Protein AF-U2CA97-F1 (afdb_monomer)

Sequence (129 aa):
MNMSPRVLTKRQKQFVECIAWGASYKEVADYFHVSWSTVDNTLRNAKSRLGLSKVTELGAWWFCANFGISFDLSPLARRHITSLLLCLFLSGEAAFSSDKVYAVRRVRRARTEYRTRRQETSTNKPYIF

Mean predicted aligned error: 16.04 Å

Nearest PDB structures (foldseek):
  4wsz-assembly1_B  TM=9.518E-01  e=1.001E-03  unclassified
  7ve5-assembly1_B  TM=9.436E-01  e=1.285E-03  Staphylococcus aureus
  7r3g-assembly1_B  TM=8.850E-01  e=1.207E-03  Pseudomonas aeruginosa PAO1
  7r3i-assembly1_A  TM=9.261E-01  e=5.406E-03  Pseudomonas aeruginosa PAO1
  1zlj-assembly2_C  TM=8.320E-01  e=2.118E-03  Mycobacterium tuberculosis

Solvent-accessible surface area (backbone atoms only — not comparable to full-atom values): 7558 Å² total; per-residue (Å²): 134,88,82,66,85,78,75,69,52,72,68,46,49,55,55,45,48,44,44,50,77,65,49,48,66,61,57,51,12,62,73,68,75,45,55,53,67,56,48,51,54,45,50,51,54,47,27,63,67,72,72,48,90,51,70,68,56,48,24,51,48,48,51,38,67,72,65,74,46,62,88,84,73,46,77,59,58,57,48,50,54,53,49,50,53,50,50,53,51,52,52,52,51,52,57,56,49,46,54,54,53,54,51,53,53,50,55,51,50,56,54,50,54,52,51,54,55,53,50,56,58,65,75,64,64,80,87,80,128

Foldseek 3Di:
DDPDPLDQDPVLLVLLVCVLVPDDLVNSCVVVVHDSVVSVVSPVVVCVSVVHDDSVVSSVVSCCVVVVDPPPDDPVVVVVVVVVVVVVVVVVVVVVVVVVVVVVVVVVVVVVVVVVVVVVVVVPDDPDD

Structure (mmCIF, N/CA/C/O backbone):
data_AF-U2CA97-F1
#
_entry.id   AF-U2CA97-F1
#
loop_
_atom_site.group_PDB
_atom_site.id
_atom_site.type_symbol
_atom_site.label_atom_id
_atom_site.label_alt_id
_atom_site.label_comp_id
_atom_site.label_asym_id
_atom_site.label_entity_id
_atom_site.label_seq_id
_atom_site.pdbx_PDB_ins_code
_atom_site.Cartn_x
_atom_site.Cartn_y
_atom_site.Cartn_z
_atom_site.occupancy
_atom_site.B_iso_or_equiv
_atom_site.auth_seq_id
_atom_site.auth_comp_id
_atom_site.auth_asym_id
_atom_site.auth_atom_id
_atom_site.pdbx_PDB_model_num
ATOM 1 N N . MET A 1 1 ? -12.539 -24.553 19.685 1.00 34.75 1 MET A N 1
ATOM 2 C CA . MET A 1 1 ? -12.238 -23.116 19.488 1.00 34.75 1 MET A CA 1
ATOM 3 C C . MET A 1 1 ? -12.875 -22.684 18.175 1.00 34.75 1 MET A C 1
ATOM 5 O O . MET A 1 1 ? -12.403 -23.087 17.122 1.00 34.75 1 MET A O 1
ATOM 9 N N . ASN A 1 2 ? -13.996 -21.963 18.235 1.00 32.41 2 ASN A N 1
ATOM 10 C CA . ASN A 1 2 ? -14.814 -21.646 17.061 1.00 32.41 2 ASN A CA 1
ATOM 11 C C . ASN A 1 2 ? -14.137 -20.571 16.197 1.00 32.41 2 ASN A C 1
ATOM 13 O O . ASN A 1 2 ? -14.080 -19.399 16.569 1.00 32.41 2 ASN A O 1
ATOM 17 N N . MET A 1 3 ? -13.631 -20.974 15.033 1.00 38.53 3 MET A N 1
ATOM 18 C CA . MET A 1 3 ? -13.184 -20.087 13.959 1.00 38.53 3 MET A CA 1
ATOM 19 C C . MET A 1 3 ? -14.424 -19.561 13.220 1.00 38.53 3 MET A C 1
ATOM 21 O O . MET A 1 3 ? -14.804 -20.058 12.168 1.00 38.53 3 MET A O 1
ATOM 25 N N . SER A 1 4 ? -15.099 -18.567 13.803 1.00 41.62 4 SER A N 1
ATOM 26 C CA . SER A 1 4 ? -16.032 -17.737 13.032 1.00 41.62 4 SER A CA 1
ATOM 27 C C . SER A 1 4 ? -15.227 -17.011 11.945 1.00 41.62 4 SER A C 1
ATOM 29 O O . SER A 1 4 ? -14.118 -16.556 12.253 1.00 41.62 4 SER A O 1
ATOM 31 N N . PRO A 1 5 ? -15.705 -16.902 10.692 1.00 48.19 5 PRO A N 1
ATOM 32 C CA . PRO A 1 5 ? -15.015 -16.131 9.664 1.00 48.19 5 PRO A CA 1
ATOM 33 C C . PRO A 1 5 ? -14.847 -14.702 10.185 1.00 48.19 5 PRO A C 1
ATOM 35 O O . PRO A 1 5 ? -15.821 -13.981 10.393 1.00 48.19 5 PRO A O 1
ATOM 38 N N . ARG A 1 6 ? -13.608 -14.306 10.501 1.00 61.75 6 ARG A N 1
ATOM 39 C CA . ARG A 1 6 ? -13.311 -13.028 11.162 1.00 61.75 6 ARG A CA 1
ATOM 40 C C . ARG A 1 6 ? -13.393 -11.893 10.154 1.00 61.75 6 ARG A C 1
ATOM 42 O O . ARG A 1 6 ? -12.388 -11.365 9.692 1.00 61.75 6 ARG A O 1
ATOM 49 N N . VAL A 1 7 ? -14.625 -11.544 9.806 1.00 69.50 7 VAL A N 1
ATOM 50 C CA . VAL A 1 7 ? -14.950 -10.417 8.941 1.00 69.50 7 VAL A CA 1
ATOM 51 C C . VAL A 1 7 ? -14.494 -9.136 9.643 1.00 69.50 7 VAL A C 1
ATOM 53 O O . VAL A 1 7 ? -14.980 -8.782 10.721 1.00 69.50 7 VAL A O 1
ATOM 56 N N . LEU A 1 8 ? -13.510 -8.455 9.049 1.00 79.75 8 LEU A N 1
ATOM 57 C CA . LEU A 1 8 ? -13.100 -7.116 9.474 1.00 79.75 8 LEU A CA 1
ATOM 58 C C . LEU A 1 8 ? -14.281 -6.152 9.350 1.00 79.75 8 LEU A C 1
ATOM 60 O O . LEU A 1 8 ? -15.101 -6.261 8.437 1.00 79.75 8 LEU A O 1
ATOM 64 N N . THR A 1 9 ? -14.351 -5.162 10.240 1.00 86.75 9 THR A N 1
ATOM 65 C CA . THR A 1 9 ? -15.339 -4.090 10.074 1.00 86.75 9 THR A CA 1
ATOM 66 C C . THR A 1 9 ? -15.033 -3.285 8.810 1.00 86.75 9 THR A C 1
ATOM 68 O O . THR A 1 9 ? -13.884 -3.210 8.368 1.00 86.75 9 THR A O 1
ATOM 71 N N . LYS A 1 10 ? -16.052 -2.632 8.235 1.00 87.12 10 LYS A N 1
ATOM 72 C CA . LYS A 1 10 ? -15.894 -1.812 7.017 1.00 87.12 10 LYS A CA 1
ATOM 73 C C . LYS A 1 10 ? -14.743 -0.805 7.143 1.00 87.12 10 LYS A C 1
ATOM 75 O O . LYS A 1 10 ? -13.926 -0.691 6.237 1.00 87.12 10 LYS A O 1
ATOM 80 N N . ARG A 1 11 ? -14.631 -0.151 8.305 1.00 88.25 11 ARG A N 1
ATOM 81 C CA . ARG A 1 11 ? -13.582 0.841 8.577 1.00 88.25 11 ARG A CA 1
ATOM 82 C C . ARG A 1 11 ? -12.188 0.225 8.704 1.00 88.25 11 ARG A C 1
ATOM 84 O O . ARG A 1 11 ? -11.229 0.784 8.190 1.00 88.25 11 ARG A O 1
ATOM 91 N N . GLN A 1 12 ? -12.077 -0.953 9.322 1.00 89.25 12 GLN A N 1
ATOM 92 C CA . GLN A 1 12 ? -10.817 -1.701 9.335 1.00 89.25 12 GLN A CA 1
ATOM 93 C C . GLN A 1 12 ? -10.392 -2.072 7.913 1.00 89.25 12 GLN A C 1
ATOM 95 O O . GLN A 1 12 ? -9.231 -1.891 7.567 1.00 89.25 12 GLN A O 1
ATOM 100 N N . LYS A 1 13 ? -11.327 -2.534 7.073 1.00 88.94 13 LYS A N 1
ATOM 101 C CA . LYS A 1 13 ? -11.034 -2.902 5.683 1.00 88.94 13 LYS A CA 1
ATOM 102 C C . LYS A 1 13 ? -10.502 -1.716 4.871 1.00 88.94 13 LYS A C 1
ATOM 104 O O . LYS A 1 13 ? -9.514 -1.892 4.172 1.00 88.94 13 LYS A O 1
ATOM 109 N N . GLN A 1 14 ? -11.094 -0.531 5.024 1.00 90.94 14 GLN A N 1
ATOM 110 C CA . GLN A 1 14 ? -10.632 0.702 4.370 1.00 90.94 14 GLN A CA 1
ATOM 111 C C . GLN A 1 14 ? -9.206 1.090 4.781 1.00 90.94 14 GLN A C 1
ATOM 113 O O . GLN A 1 14 ? -8.383 1.423 3.938 1.00 90.94 14 G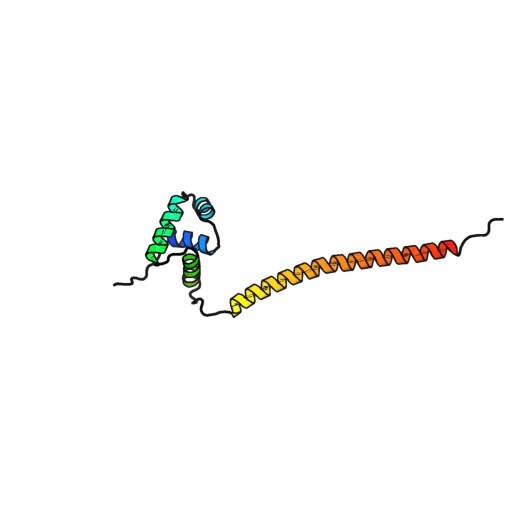LN A O 1
ATOM 118 N N . PHE A 1 15 ? -8.883 1.016 6.075 1.00 91.50 15 PHE A N 1
ATOM 119 C CA . PHE A 1 15 ? -7.529 1.343 6.534 1.00 91.50 15 PHE A CA 1
ATOM 120 C C . PHE A 1 15 ? -6.515 0.323 6.021 1.00 91.50 15 PHE A C 1
ATOM 122 O O . PHE A 1 15 ? -5.440 0.696 5.564 1.00 91.50 15 PHE A O 1
ATOM 129 N N . VAL A 1 16 ? -6.863 -0.965 6.074 1.00 90.12 16 VAL A N 1
ATOM 130 C CA . VAL A 1 16 ? -6.006 -2.034 5.557 1.00 90.12 16 VAL A CA 1
ATOM 131 C C . VAL A 1 16 ? -5.786 -1.894 4.050 1.00 90.12 16 VAL A C 1
ATOM 133 O O . VAL A 1 16 ? -4.670 -2.114 3.598 1.00 90.12 16 VAL A O 1
ATOM 136 N N . GLU A 1 17 ? -6.806 -1.500 3.290 1.00 90.31 17 GLU A N 1
ATOM 137 C CA . GLU A 1 17 ? -6.697 -1.229 1.855 1.00 90.31 17 GLU A CA 1
ATOM 138 C C . GLU A 1 17 ? -5.652 -0.152 1.560 1.00 90.31 17 GLU A C 1
ATOM 140 O O . GLU A 1 17 ? -4.725 -0.398 0.793 1.00 90.31 17 GLU A O 1
ATOM 145 N N . CYS A 1 18 ? -5.726 1.007 2.220 1.00 90.50 18 CYS A N 1
ATOM 146 C CA . CYS A 1 18 ? -4.730 2.062 2.029 1.00 90.50 18 CYS A CA 1
ATOM 147 C C . CYS A 1 18 ? -3.311 1.593 2.394 1.00 90.50 18 CYS A C 1
ATOM 149 O O . CYS A 1 18 ? -2.365 1.879 1.663 1.00 90.50 18 CYS A O 1
ATOM 151 N N . ILE A 1 19 ? -3.161 0.825 3.480 1.00 90.19 19 ILE A N 1
ATOM 152 C CA . ILE A 1 19 ? -1.869 0.232 3.863 1.00 90.19 19 ILE A CA 1
ATOM 153 C C . ILE A 1 19 ? -1.381 -0.777 2.810 1.00 90.19 19 ILE A C 1
ATOM 155 O O . ILE A 1 19 ? -0.188 -0.822 2.518 1.00 90.19 19 ILE A O 1
ATOM 159 N N . ALA A 1 20 ? -2.273 -1.578 2.221 1.00 88.75 20 ALA A N 1
ATOM 160 C CA . ALA A 1 20 ? -1.929 -2.542 1.176 1.00 88.75 20 ALA A CA 1
ATOM 161 C C . ALA A 1 20 ? -1.425 -1.845 -0.098 1.00 88.75 20 ALA A C 1
ATOM 163 O O . ALA A 1 20 ? -0.478 -2.323 -0.720 1.00 88.75 20 ALA A O 1
ATOM 164 N N . TRP A 1 21 ? -1.986 -0.679 -0.430 1.00 89.00 21 TRP A N 1
ATOM 165 C CA . TRP A 1 21 ? -1.502 0.197 -1.503 1.00 89.00 21 TRP A CA 1
ATOM 166 C C . TRP A 1 21 ? -0.204 0.949 -1.167 1.00 89.00 21 TRP A C 1
ATOM 168 O O . TRP A 1 21 ? 0.335 1.646 -2.023 1.00 89.00 21 TRP A O 1
AT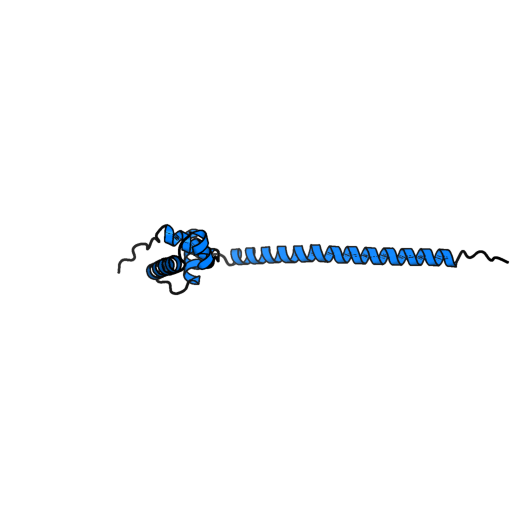OM 178 N N . GLY A 1 22 ? 0.328 0.788 0.049 1.00 89.25 22 GLY A N 1
ATOM 179 C CA . GLY A 1 22 ? 1.601 1.370 0.469 1.00 89.25 22 GLY A CA 1
ATOM 180 C C . GLY A 1 22 ? 1.494 2.733 1.150 1.00 89.25 22 GLY A C 1
ATOM 181 O O . GLY A 1 22 ? 2.527 3.354 1.388 1.00 89.25 22 GLY A O 1
ATOM 182 N N . ALA A 1 23 ? 0.289 3.194 1.499 1.00 90.88 23 ALA A N 1
ATOM 183 C CA . ALA A 1 23 ? 0.139 4.403 2.300 1.00 90.88 23 ALA A CA 1
ATOM 184 C C . ALA A 1 23 ? 0.736 4.205 3.702 1.00 90.88 23 ALA A C 1
ATOM 186 O O . ALA A 1 23 ? 0.634 3.139 4.316 1.00 90.88 23 ALA A O 1
ATOM 187 N N . SER A 1 24 ? 1.336 5.256 4.239 1.00 91.50 24 SER A N 1
ATOM 188 C CA . SER A 1 24 ? 1.803 5.313 5.617 1.00 91.50 24 SER A CA 1
ATOM 189 C C . SER A 1 24 ? 0.649 5.570 6.590 1.00 91.50 24 SER A C 1
ATOM 191 O O . SER A 1 24 ? -0.391 6.126 6.247 1.00 91.50 24 SER A O 1
ATOM 193 N N . TYR A 1 25 ? 0.852 5.242 7.866 1.00 92.19 25 TYR A N 1
ATOM 194 C CA . TYR A 1 25 ? -0.125 5.521 8.926 1.00 92.19 25 TYR A CA 1
ATOM 195 C C . TYR A 1 25 ? -0.549 6.992 9.020 1.00 92.19 25 TYR A C 1
ATOM 197 O O . TYR A 1 25 ? -1.674 7.274 9.425 1.00 92.19 25 TYR A O 1
ATOM 205 N N . LYS A 1 26 ? 0.358 7.920 8.689 1.00 92.75 26 LYS A N 1
ATOM 206 C CA . LYS A 1 26 ? 0.081 9.360 8.705 1.00 92.75 26 LYS A CA 1
ATOM 207 C C . LYS A 1 26 ? -0.786 9.758 7.517 1.00 92.75 26 LYS A C 1
ATOM 209 O O . LYS A 1 26 ? -1.809 10.385 7.723 1.00 92.75 26 LYS A O 1
ATOM 214 N N . GLU A 1 27 ? -0.463 9.276 6.320 1.00 92.94 27 GLU A N 1
ATOM 215 C CA . GLU A 1 27 ? -1.279 9.532 5.125 1.00 92.94 27 GLU A CA 1
ATOM 216 C C . GLU A 1 27 ? -2.690 8.949 5.263 1.00 92.94 27 GLU A C 1
ATOM 218 O O . GLU A 1 27 ? -3.663 9.583 4.873 1.00 92.94 27 GLU A O 1
ATOM 223 N N . VAL A 1 28 ? -2.828 7.772 5.882 1.00 93.94 28 VAL A N 1
ATOM 224 C CA . VAL A 1 28 ? -4.143 7.195 6.206 1.00 93.94 28 VAL A CA 1
ATOM 225 C C . VAL A 1 28 ? -4.892 8.071 7.216 1.00 93.94 28 VAL A C 1
ATOM 227 O O . VAL A 1 28 ? -6.093 8.293 7.072 1.00 93.94 28 VAL A O 1
ATOM 230 N N . ALA A 1 29 ? -4.203 8.581 8.238 1.00 94.31 29 ALA A N 1
ATOM 231 C CA . ALA A 1 29 ? -4.794 9.480 9.225 1.00 94.31 29 ALA A CA 1
ATOM 232 C C . ALA A 1 29 ? -5.297 10.781 8.576 1.00 94.31 29 ALA A C 1
ATOM 234 O O . AL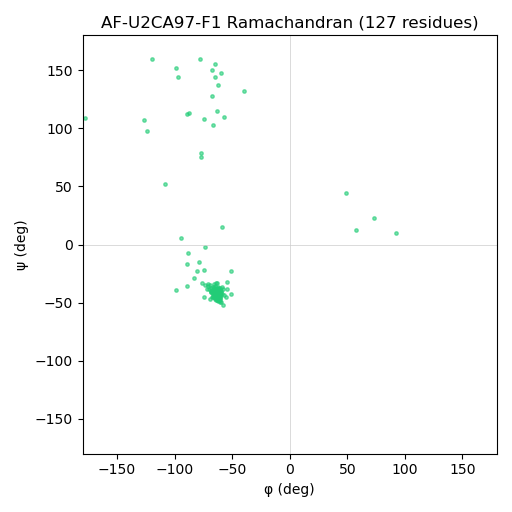A A 1 29 ? -6.442 11.175 8.809 1.00 94.31 29 ALA A O 1
ATOM 235 N N . ASP A 1 30 ? -4.483 11.370 7.700 1.00 94.62 30 ASP A N 1
ATOM 236 C CA . ASP A 1 30 ? -4.798 12.589 6.958 1.00 94.62 30 ASP A CA 1
ATOM 237 C C . ASP A 1 30 ? -5.969 12.366 5.989 1.00 94.62 30 ASP A C 1
ATOM 239 O O . ASP A 1 30 ? -6.906 13.162 5.964 1.00 94.62 30 ASP A O 1
ATOM 243 N N . TYR A 1 31 ? -5.975 11.244 5.259 1.00 93.00 31 TYR A N 1
ATOM 244 C CA . TYR A 1 31 ? -7.025 10.898 4.295 1.00 93.00 31 TYR A CA 1
ATOM 245 C C . TYR A 1 31 ? -8.394 10.677 4.950 1.00 93.00 31 TYR A C 1
ATOM 247 O O . TYR A 1 31 ? -9.420 11.094 4.421 1.00 93.00 31 TYR A O 1
ATOM 255 N N . PHE A 1 32 ? -8.428 10.020 6.113 1.00 93.06 32 PHE A N 1
ATOM 256 C CA . PHE A 1 32 ? -9.675 9.735 6.831 1.00 93.06 32 PHE A CA 1
ATOM 257 C C . PHE A 1 32 ? -10.027 10.782 7.899 1.00 93.06 32 PHE A C 1
ATOM 259 O O . PHE A 1 32 ? -10.995 10.571 8.637 1.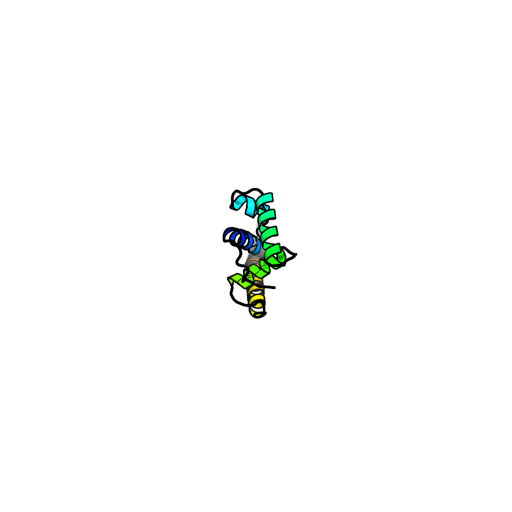00 93.06 32 PHE A O 1
ATOM 266 N N . HIS A 1 33 ? -9.260 11.875 7.998 1.00 93.19 33 HIS A N 1
ATOM 267 C CA . HIS A 1 33 ? -9.398 12.926 9.013 1.00 93.19 33 HIS A CA 1
ATOM 268 C C . HIS A 1 33 ? -9.494 12.376 10.448 1.00 93.19 33 HIS A C 1
ATOM 270 O O . HIS A 1 33 ? -10.339 12.785 11.246 1.00 93.19 33 HIS A O 1
ATOM 276 N N . VAL A 1 34 ? -8.647 11.402 10.779 1.00 93.12 34 VAL A N 1
ATOM 277 C CA . VAL A 1 34 ? -8.568 10.793 12.115 1.00 93.12 34 VAL A CA 1
ATOM 278 C C . VAL A 1 34 ? -7.186 10.990 12.712 1.00 93.12 34 VAL A C 1
ATOM 280 O O . VAL A 1 34 ? -6.210 11.192 12.002 1.00 93.12 34 VAL A O 1
ATOM 283 N N . SER A 1 35 ? -7.071 10.884 14.034 1.00 93.75 35 SER A N 1
ATOM 284 C CA . SER A 1 35 ? -5.759 10.905 14.674 1.00 93.75 35 SER A CA 1
ATOM 285 C C . SER A 1 35 ? -4.937 9.664 14.314 1.00 93.75 35 SER A C 1
ATOM 287 O O . SER A 1 35 ? -5.466 8.557 14.162 1.00 93.75 35 SER A O 1
ATOM 289 N N . TRP A 1 36 ? -3.614 9.823 14.292 1.00 92.75 36 TRP A N 1
ATOM 290 C CA . TRP A 1 36 ? -2.673 8.716 14.098 1.00 92.75 36 TRP A CA 1
ATOM 291 C C . TRP A 1 36 ? -2.887 7.570 15.103 1.00 92.75 36 TRP A C 1
ATOM 293 O O . TRP A 1 36 ? -2.845 6.395 14.738 1.00 92.75 36 TRP A O 1
ATOM 303 N N . SER A 1 37 ? -3.211 7.902 16.358 1.00 92.69 37 SER A N 1
ATOM 304 C CA . SER A 1 37 ? -3.508 6.920 17.408 1.00 92.69 37 SER A CA 1
ATOM 305 C C . SER A 1 37 ? -4.757 6.089 17.109 1.00 92.69 37 SER A C 1
ATOM 307 O O . SER A 1 37 ? -4.805 4.901 17.428 1.00 92.69 37 SER A O 1
ATOM 309 N N . THR A 1 38 ? -5.756 6.675 16.447 1.00 94.12 38 THR A N 1
ATOM 310 C CA . THR A 1 38 ? -6.961 5.952 16.023 1.00 94.12 38 THR A CA 1
ATOM 311 C C . THR A 1 38 ? -6.631 4.942 14.928 1.00 94.12 38 THR A C 1
ATOM 313 O O . THR A 1 38 ? -7.128 3.813 14.963 1.00 94.12 38 THR A O 1
ATOM 316 N N . VAL A 1 39 ? -5.770 5.314 13.978 1.00 93.25 39 VAL A N 1
ATOM 317 C CA . VAL A 1 39 ? -5.308 4.417 12.909 1.00 93.25 39 VAL A CA 1
ATOM 318 C C . VAL A 1 39 ? -4.502 3.254 13.491 1.00 93.25 39 VAL A C 1
ATOM 320 O O . VAL A 1 39 ? -4.812 2.100 13.184 1.00 93.25 39 VAL A O 1
ATOM 323 N N . ASP A 1 40 ? -3.547 3.523 14.389 1.00 92.81 40 ASP A N 1
ATOM 324 C CA . ASP A 1 40 ? -2.753 2.479 15.057 1.00 92.81 40 ASP A CA 1
ATOM 325 C C . ASP A 1 40 ? -3.645 1.520 15.860 1.00 92.81 40 ASP A C 1
ATOM 327 O O . ASP A 1 40 ? -3.601 0.308 15.652 1.00 92.81 40 ASP A O 1
ATOM 331 N N . ASN A 1 41 ? -4.552 2.040 16.692 1.00 93.00 41 ASN A N 1
ATOM 332 C CA . ASN A 1 41 ? -5.482 1.214 17.469 1.00 93.00 41 ASN A CA 1
ATOM 333 C C . ASN A 1 41 ? -6.398 0.360 16.579 1.00 93.00 41 ASN A C 1
ATOM 335 O O . ASN A 1 41 ? -6.630 -0.820 16.855 1.00 93.00 41 ASN A O 1
ATOM 339 N N . THR A 1 42 ? -6.903 0.929 15.483 1.00 92.12 42 THR A N 1
ATOM 340 C CA . THR A 1 42 ? -7.773 0.213 14.540 1.00 92.12 42 THR A CA 1
ATOM 341 C C . THR A 1 42 ? -7.021 -0.919 13.843 1.00 92.12 42 THR A C 1
ATOM 343 O O . THR A 1 42 ? -7.552 -2.028 13.730 1.00 92.12 42 THR A O 1
ATOM 346 N N . LEU A 1 43 ? -5.776 -0.672 13.424 1.00 90.81 43 LEU A N 1
ATOM 347 C CA . LEU A 1 43 ? -4.931 -1.666 12.764 1.00 90.81 43 LEU A CA 1
ATOM 348 C C . LEU A 1 43 ? -4.412 -2.727 13.742 1.00 90.81 43 LEU A C 1
ATOM 350 O O . LEU A 1 43 ? -4.360 -3.898 13.375 1.00 90.81 43 LEU A O 1
ATOM 354 N N . ARG A 1 44 ? -4.118 -2.381 15.000 1.00 90.69 44 ARG A N 1
ATOM 355 C CA . ARG A 1 44 ? -3.825 -3.359 16.066 1.00 90.69 44 ARG A CA 1
ATOM 356 C C . ARG A 1 44 ? -5.003 -4.295 16.312 1.00 90.69 44 ARG A C 1
ATOM 358 O O . ARG A 1 44 ? -4.812 -5.506 16.365 1.00 90.69 44 ARG A O 1
ATOM 365 N N . ASN A 1 45 ? -6.218 -3.754 16.379 1.00 90.12 45 ASN A N 1
ATOM 366 C CA . ASN A 1 45 ? -7.436 -4.554 16.509 1.00 90.12 45 ASN A CA 1
ATOM 367 C C . ASN A 1 45 ? -7.706 -5.428 15.275 1.00 90.12 45 ASN A C 1
ATOM 369 O O . ASN A 1 45 ? -8.232 -6.531 15.401 1.00 90.12 45 ASN A O 1
ATOM 373 N N . ALA A 1 46 ? -7.358 -4.960 14.074 1.00 88.94 46 ALA A N 1
ATOM 374 C CA . ALA A 1 46 ? -7.444 -5.773 12.862 1.00 88.94 46 ALA A CA 1
ATOM 375 C C . ALA A 1 46 ? -6.431 -6.932 12.890 1.00 88.94 46 ALA A C 1
ATOM 377 O O . ALA A 1 46 ? -6.797 -8.078 12.637 1.00 88.94 46 ALA A O 1
ATOM 378 N N . LYS A 1 47 ? -5.180 -6.656 13.276 1.00 88.19 47 LYS A N 1
ATOM 379 C CA . LYS A 1 47 ? -4.117 -7.660 13.427 1.00 88.19 47 LYS A CA 1
ATOM 380 C C . LYS A 1 47 ? -4.458 -8.730 14.459 1.00 88.19 47 LYS A C 1
ATOM 382 O O . LYS A 1 47 ? -4.343 -9.911 14.151 1.00 88.19 47 LYS A O 1
ATOM 387 N N . SER A 1 48 ? -4.924 -8.335 15.647 1.00 88.56 48 SER A N 1
ATOM 388 C CA . SER A 1 48 ? -5.287 -9.279 16.713 1.00 88.56 48 SER A CA 1
ATOM 389 C C . SER A 1 48 ? -6.438 -10.195 16.300 1.00 88.56 48 SER A C 1
ATOM 391 O O . SER A 1 48 ? -6.414 -11.389 16.590 1.00 88.56 48 SER A O 1
ATOM 393 N N . ARG A 1 49 ? -7.410 -9.671 15.544 1.00 86.06 49 ARG A N 1
ATOM 394 C CA . ARG A 1 49 ? -8.477 -10.477 14.940 1.00 86.06 49 ARG A CA 1
ATOM 395 C C . ARG A 1 49 ? -7.933 -11.452 13.900 1.00 86.06 49 ARG A C 1
ATOM 397 O O . ARG A 1 49 ? -8.360 -12.597 13.869 1.00 86.06 49 ARG A O 1
ATOM 404 N N . LEU A 1 50 ? -6.998 -11.038 13.057 1.00 83.88 50 LEU A N 1
ATOM 405 C CA . LEU A 1 50 ? -6.442 -11.915 12.024 1.00 83.88 50 LEU A CA 1
ATOM 406 C C . LEU A 1 50 ? -5.385 -12.894 12.561 1.00 83.88 50 LEU A C 1
ATOM 408 O O . LEU A 1 50 ? -5.081 -13.872 11.887 1.00 83.88 50 LEU A O 1
ATOM 412 N N . GLY A 1 51 ? -4.866 -12.674 13.772 1.00 83.06 51 GLY A N 1
ATOM 413 C CA . GLY A 1 51 ? -3.744 -13.438 14.325 1.00 83.06 51 GLY A CA 1
ATOM 414 C C . GLY A 1 51 ? -2.403 -13.082 13.677 1.00 83.06 51 GLY A C 1
ATOM 415 O O . GLY A 1 51 ? -1.486 -13.896 13.688 1.00 83.06 51 GLY A O 1
ATOM 416 N N . LEU A 1 52 ? -2.295 -11.886 13.090 1.00 83.38 52 LEU A N 1
ATOM 417 C CA . LEU A 1 52 ? -1.104 -11.419 12.379 1.00 83.38 52 LEU A CA 1
ATOM 418 C C . LEU A 1 52 ? -0.238 -10.557 13.293 1.00 83.38 52 LEU A C 1
ATOM 420 O O . LEU A 1 52 ? -0.750 -9.763 14.085 1.00 83.38 52 LEU A O 1
ATOM 424 N N . SER A 1 53 ? 1.079 -10.666 13.145 1.00 82.94 53 SER A N 1
ATOM 425 C CA . SER A 1 53 ? 2.030 -9.883 13.943 1.00 82.94 53 SER A CA 1
ATOM 426 C C . SER A 1 53 ? 2.527 -8.659 13.171 1.00 82.94 53 SER A C 1
ATOM 428 O O . SER A 1 53 ? 2.624 -7.546 13.708 1.00 82.94 53 SER A O 1
ATOM 430 N N . LYS A 1 54 ? 2.772 -8.828 11.867 1.00 84.50 54 LYS A N 1
ATOM 431 C CA . LYS A 1 54 ? 3.396 -7.809 11.021 1.00 84.50 54 LYS A CA 1
ATOM 432 C C . LYS A 1 54 ? 2.367 -7.028 10.215 1.00 84.50 54 LYS A C 1
ATOM 434 O O . LYS A 1 54 ? 1.287 -7.497 9.879 1.00 84.50 54 LYS A O 1
ATOM 439 N N . VAL A 1 55 ? 2.724 -5.787 9.896 1.00 80.69 55 VAL A N 1
ATOM 440 C CA . VAL A 1 55 ? 1.927 -4.922 9.005 1.00 80.69 55 VAL A CA 1
ATOM 441 C C . VAL A 1 55 ? 1.980 -5.437 7.567 1.00 80.69 55 VAL A C 1
ATOM 443 O O . VAL A 1 55 ? 0.989 -5.385 6.853 1.00 80.69 55 VAL A O 1
ATOM 446 N N . THR A 1 56 ? 3.117 -5.997 7.158 1.00 81.81 56 THR A N 1
ATOM 447 C CA . THR A 1 56 ? 3.306 -6.581 5.824 1.00 81.81 56 THR A CA 1
ATOM 448 C C . THR A 1 56 ? 2.390 -7.780 5.583 1.00 81.81 56 THR A C 1
ATOM 450 O O . THR A 1 56 ? 1.819 -7.914 4.504 1.00 81.81 56 THR A O 1
ATOM 453 N N . GLU A 1 57 ? 2.183 -8.610 6.609 1.00 83.50 57 GLU A N 1
ATOM 454 C CA . GLU A 1 57 ? 1.231 -9.727 6.583 1.00 83.50 57 GLU A CA 1
ATOM 455 C C . GLU A 1 57 ? -0.213 -9.236 6.408 1.00 83.50 57 GLU A C 1
ATOM 457 O O . GLU A 1 57 ? -1.013 -9.892 5.748 1.00 83.50 57 GLU A O 1
ATOM 462 N N . LEU A 1 58 ? -0.542 -8.062 6.957 1.00 85.00 58 LEU A N 1
ATOM 463 C CA . LEU A 1 58 ? -1.865 -7.450 6.835 1.00 85.00 58 LEU A CA 1
ATOM 464 C C . LEU A 1 58 ? -2.158 -7.005 5.395 1.00 85.00 58 LEU A C 1
ATOM 466 O O . LEU A 1 58 ? -3.262 -7.225 4.899 1.00 85.00 58 LEU A O 1
ATOM 470 N N . GLY A 1 59 ? -1.161 -6.426 4.717 1.00 84.25 59 GLY A N 1
ATOM 471 C CA . GLY A 1 59 ? -1.248 -6.093 3.295 1.00 84.25 59 GLY A CA 1
ATOM 472 C C . GLY A 1 59 ? -1.406 -7.346 2.435 1.00 84.25 59 GLY A C 1
ATOM 473 O O . GLY A 1 59 ? -2.330 -7.425 1.631 1.00 84.25 59 GLY A O 1
ATOM 474 N N . ALA A 1 60 ? -0.577 -8.370 2.670 1.00 80.94 60 ALA A N 1
ATOM 475 C CA . ALA A 1 60 ? -0.691 -9.658 1.982 1.00 80.94 60 ALA A CA 1
ATOM 476 C C . ALA A 1 60 ? -2.073 -10.300 2.183 1.00 80.94 60 ALA A C 1
ATOM 478 O O . ALA A 1 60 ? -2.687 -10.751 1.220 1.00 80.94 60 ALA A O 1
ATOM 479 N N . TRP A 1 61 ? -2.603 -10.274 3.410 1.00 84.12 61 TRP A N 1
ATOM 480 C CA . TRP A 1 61 ? -3.953 -10.752 3.702 1.00 84.12 61 TRP A CA 1
ATOM 481 C C . TRP A 1 61 ? -5.017 -9.997 2.902 1.00 84.12 61 TRP A C 1
ATOM 483 O O . TRP A 1 61 ? -5.928 -10.624 2.369 1.00 84.12 61 TRP A O 1
ATOM 493 N N . TRP A 1 62 ? -4.902 -8.671 2.781 1.00 84.56 62 TRP A N 1
ATOM 494 C CA . TRP A 1 62 ? -5.845 -7.874 1.996 1.00 84.56 62 TRP A CA 1
ATOM 495 C C . TRP A 1 62 ? -5.817 -8.246 0.518 1.00 84.56 62 TRP A C 1
ATOM 497 O O . TRP A 1 62 ? -6.877 -8.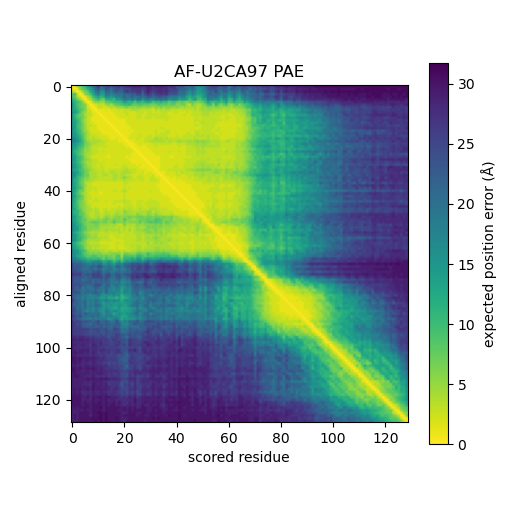421 -0.080 1.00 84.56 62 TRP A O 1
ATOM 507 N N . PHE A 1 63 ? -4.627 -8.448 -0.053 1.00 77.75 63 PHE A N 1
ATOM 508 C CA . PHE A 1 63 ? -4.494 -8.933 -1.425 1.00 77.75 63 PHE A CA 1
ATOM 509 C C . PHE A 1 63 ? -5.137 -10.315 -1.593 1.00 77.75 63 PHE A C 1
ATOM 511 O O . PHE A 1 63 ? -5.945 -10.498 -2.503 1.00 77.75 63 PHE A O 1
ATOM 518 N N . CYS A 1 64 ? -4.878 -11.249 -0.673 1.00 74.19 64 CYS A N 1
ATOM 519 C CA . CYS A 1 64 ? -5.513 -12.569 -0.677 1.00 74.19 64 CYS A CA 1
ATOM 520 C C . CYS A 1 64 ? -7.045 -12.484 -0.549 1.00 74.19 64 CYS A C 1
ATOM 522 O O . CYS A 1 64 ? -7.766 -13.226 -1.211 1.00 74.19 64 CYS A O 1
ATOM 524 N N . ALA A 1 65 ? -7.555 -11.571 0.280 1.00 76.69 65 ALA A N 1
ATOM 525 C CA . ALA A 1 65 ? -8.985 -11.400 0.521 1.00 76.69 65 ALA A CA 1
ATOM 526 C C . ALA A 1 65 ? -9.714 -10.679 -0.625 1.00 76.69 65 ALA A C 1
ATOM 528 O O . ALA A 1 65 ? -10.890 -10.950 -0.856 1.00 76.69 65 ALA A O 1
ATOM 529 N N . ASN A 1 66 ? -9.054 -9.746 -1.319 1.00 70.75 66 ASN A N 1
ATOM 530 C CA . ASN A 1 66 ? -9.673 -8.923 -2.360 1.00 70.75 66 ASN A CA 1
ATOM 531 C C . ASN A 1 66 ? -9.600 -9.562 -3.750 1.00 70.75 66 ASN A C 1
ATOM 533 O O . ASN A 1 66 ? -10.539 -9.433 -4.527 1.00 70.75 66 ASN A O 1
ATOM 537 N N . PHE A 1 67 ? -8.509 -10.266 -4.061 1.00 65.56 67 PHE A N 1
ATOM 538 C CA . PHE A 1 67 ? -8.340 -10.895 -5.370 1.00 65.56 67 PHE A CA 1
ATOM 539 C C . PHE A 1 67 ? -8.923 -12.307 -5.444 1.00 65.56 67 PHE A C 1
ATOM 541 O O . PHE A 1 67 ? -8.965 -12.866 -6.532 1.00 65.56 67 PHE A O 1
ATOM 548 N N . GLY A 1 68 ? -9.388 -12.888 -4.326 1.00 57.06 68 GLY A N 1
ATOM 549 C CA . GLY A 1 68 ? -9.992 -14.230 -4.301 1.00 57.06 68 GLY A CA 1
ATOM 550 C C . GLY A 1 68 ? -9.074 -15.334 -4.840 1.00 57.06 68 GLY A C 1
ATOM 551 O O . GLY A 1 68 ? -9.523 -16.442 -5.118 1.00 57.06 68 GLY A O 1
ATOM 552 N N . ILE A 1 69 ? -7.792 -15.021 -5.012 1.00 53.31 69 ILE A N 1
ATOM 553 C CA . ILE A 1 69 ? -6.787 -15.847 -5.655 1.00 53.31 69 ILE A CA 1
ATOM 554 C C . ILE A 1 69 ? -5.667 -15.943 -4.639 1.00 53.31 69 ILE A C 1
ATOM 556 O O . ILE A 1 69 ? -4.966 -14.970 -4.352 1.00 53.31 69 ILE A O 1
ATOM 560 N N . SER A 1 70 ? -5.558 -17.129 -4.050 1.00 46.94 70 SER A N 1
ATOM 561 C CA . SER A 1 70 ? -4.392 -17.565 -3.303 1.00 46.94 70 SER A CA 1
ATOM 562 C C . SER A 1 70 ? -3.136 -17.086 -4.024 1.00 46.94 70 SER A C 1
ATOM 564 O O . SER A 1 70 ? -2.987 -17.302 -5.227 1.00 46.94 70 SER A O 1
ATOM 566 N N . PHE A 1 71 ? -2.213 -16.482 -3.281 1.00 46.94 71 PHE A N 1
ATOM 567 C CA . PHE A 1 71 ? -0.879 -16.058 -3.728 1.00 46.94 71 PHE A CA 1
ATOM 568 C C . PHE A 1 71 ? -0.001 -17.224 -4.263 1.00 46.94 71 PHE A C 1
ATOM 570 O O . PHE A 1 71 ? 1.205 -17.077 -4.420 1.00 46.94 71 PHE A O 1
ATOM 577 N N . ASP A 1 72 ? -0.608 -18.380 -4.547 1.00 50.53 72 ASP A N 1
ATOM 578 C CA . ASP A 1 72 ? -0.009 -19.602 -5.078 1.00 50.53 72 ASP A CA 1
ATOM 579 C C . ASP A 1 72 ? 0.021 -19.652 -6.617 1.00 50.53 72 ASP A C 1
ATOM 581 O O . ASP A 1 72 ? 0.800 -20.399 -7.201 1.00 50.53 72 ASP A O 1
ATOM 585 N N . LEU A 1 73 ? -0.762 -18.822 -7.316 1.00 49.22 73 LEU A N 1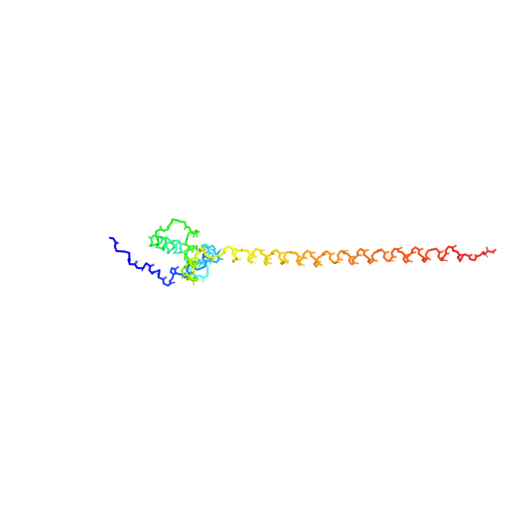
ATOM 586 C CA . LEU A 1 73 ? -0.629 -18.617 -8.762 1.00 49.22 73 LEU A CA 1
ATOM 587 C C . LEU A 1 73 ? -0.435 -17.115 -8.990 1.00 49.22 73 LEU A C 1
ATOM 589 O O . LEU A 1 73 ? -1.384 -16.350 -9.059 1.00 49.22 73 LEU A O 1
ATOM 593 N N . SER A 1 74 ? 0.780 -16.605 -9.163 1.00 50.88 74 SER A N 1
ATOM 594 C CA . SER A 1 74 ? 1.407 -16.751 -10.465 1.00 50.88 74 SER A CA 1
ATOM 595 C C . SER A 1 74 ? 2.819 -16.136 -10.451 1.00 50.88 74 SER A C 1
ATOM 597 O O . SER A 1 74 ? 2.954 -14.907 -10.481 1.00 50.88 74 SER A O 1
ATOM 599 N N . PRO A 1 75 ? 3.899 -16.940 -10.498 1.00 55.41 75 PRO A N 1
ATOM 600 C CA . PRO A 1 75 ? 5.202 -16.454 -10.962 1.00 55.41 75 PRO A CA 1
ATOM 601 C C . PRO A 1 75 ? 5.100 -15.736 -12.322 1.00 55.41 75 PRO A C 1
ATOM 603 O O . PRO A 1 75 ? 5.918 -14.867 -12.615 1.00 55.41 75 PRO A O 1
ATOM 606 N N . LEU A 1 76 ? 4.062 -16.026 -13.120 1.00 57.00 76 LEU A N 1
ATOM 607 C CA . LEU A 1 76 ? 3.735 -15.319 -14.357 1.00 57.00 76 LEU A CA 1
ATOM 608 C C . LEU A 1 76 ? 3.328 -13.860 -14.100 1.00 57.00 76 LEU A C 1
ATOM 610 O O . LEU A 1 76 ? 3.836 -12.988 -14.784 1.00 57.00 76 LEU A O 1
ATOM 614 N N . ALA A 1 77 ? 2.481 -13.551 -13.112 1.00 62.38 77 ALA A N 1
ATOM 615 C CA . ALA A 1 77 ? 2.053 -12.174 -12.829 1.00 62.38 77 ALA A CA 1
ATOM 616 C C . ALA A 1 77 ? 3.238 -11.304 -12.391 1.00 62.38 77 ALA A C 1
ATOM 618 O O . ALA A 1 77 ? 3.434 -10.202 -12.904 1.00 62.38 77 ALA A O 1
ATOM 619 N N . ARG A 1 78 ? 4.104 -11.848 -11.526 1.00 67.12 78 ARG A N 1
ATOM 620 C CA . ARG A 1 78 ? 5.365 -11.195 -11.152 1.00 67.12 78 ARG A CA 1
ATOM 621 C C . ARG A 1 78 ? 6.279 -11.015 -12.367 1.00 67.12 78 ARG A C 1
ATOM 623 O O . ARG A 1 78 ? 6.812 -9.928 -12.564 1.00 67.12 78 ARG A O 1
ATOM 630 N N . ARG A 1 79 ? 6.399 -12.038 -13.223 1.00 74.56 79 ARG A N 1
ATOM 631 C CA . ARG A 1 79 ? 7.162 -11.981 -14.481 1.00 74.56 79 ARG A CA 1
ATOM 632 C C . ARG A 1 79 ? 6.607 -10.939 -15.453 1.00 74.56 79 ARG A C 1
ATOM 634 O O . ARG A 1 79 ? 7.398 -10.238 -16.071 1.00 74.56 79 ARG A O 1
ATOM 641 N N . HIS A 1 80 ? 5.289 -10.802 -15.570 1.00 77.81 80 HIS A N 1
ATOM 642 C CA . HIS A 1 80 ? 4.643 -9.812 -16.429 1.00 77.81 80 HIS A CA 1
ATOM 643 C C . HIS A 1 80 ? 4.901 -8.392 -15.930 1.00 77.81 80 HIS A C 1
ATOM 645 O O . HIS A 1 80 ? 5.289 -7.548 -16.730 1.00 77.81 80 HIS A O 1
ATOM 651 N N . ILE A 1 81 ? 4.777 -8.139 -14.623 1.00 83.50 81 ILE A N 1
ATOM 652 C CA . ILE A 1 81 ? 5.076 -6.826 -14.033 1.00 83.50 81 ILE A CA 1
ATOM 653 C C . ILE A 1 81 ? 6.552 -6.466 -14.243 1.00 83.50 81 ILE A C 1
ATOM 655 O O . ILE A 1 81 ? 6.855 -5.374 -14.718 1.00 83.50 81 ILE A O 1
ATOM 659 N N . THR A 1 82 ? 7.477 -7.390 -13.957 1.00 84.19 82 THR A N 1
ATOM 660 C CA . THR A 1 82 ? 8.915 -7.169 -14.182 1.00 84.19 82 THR A CA 1
ATOM 661 C C . THR A 1 82 ? 9.230 -6.948 -15.660 1.00 84.19 82 THR A C 1
ATOM 663 O O . THR A 1 82 ? 9.984 -6.037 -15.986 1.00 84.19 82 THR A O 1
ATOM 666 N N . SER A 1 83 ? 8.630 -7.733 -16.559 1.00 88.25 83 SER A N 1
ATOM 667 C CA . SER A 1 83 ? 8.797 -7.574 -18.006 1.00 88.25 83 SER A CA 1
ATOM 668 C C . SER A 1 83 ? 8.282 -6.222 -18.491 1.00 88.25 83 SER A C 1
ATOM 670 O O . SER A 1 83 ? 8.951 -5.580 -19.292 1.00 88.25 83 SER A O 1
ATOM 672 N N . LEU A 1 84 ? 7.122 -5.775 -18.005 1.00 88.38 84 LEU A N 1
ATOM 673 C CA . LEU A 1 84 ? 6.534 -4.488 -18.373 1.00 88.38 84 LEU A CA 1
ATOM 674 C C . LEU A 1 84 ? 7.435 -3.325 -17.933 1.00 88.38 84 LEU A C 1
ATOM 676 O O 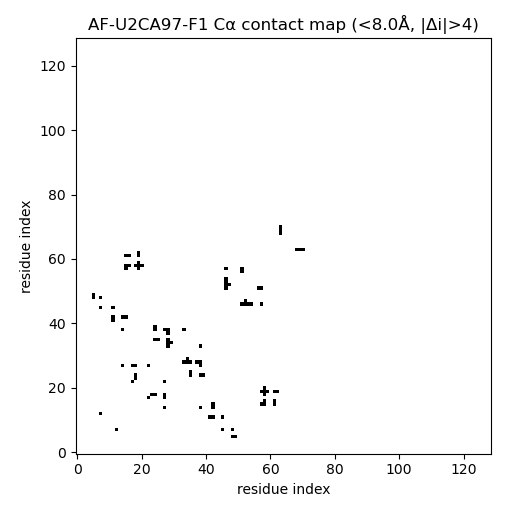. LEU A 1 84 ? 7.729 -2.440 -18.732 1.00 88.38 84 LEU A O 1
ATOM 680 N N . LEU A 1 85 ? 7.930 -3.362 -16.692 1.00 86.50 85 LEU A N 1
ATOM 681 C CA . LEU A 1 85 ? 8.878 -2.377 -16.158 1.00 86.50 85 LEU A CA 1
ATOM 682 C C . LEU A 1 85 ? 10.193 -2.344 -16.948 1.00 86.50 85 LEU A C 1
ATOM 684 O O . LEU A 1 85 ? 10.684 -1.264 -17.269 1.00 86.50 85 LEU A O 1
ATOM 688 N N . LEU A 1 86 ? 10.737 -3.510 -17.309 1.00 90.06 86 LEU A N 1
ATOM 689 C CA . LEU A 1 86 ? 11.932 -3.610 -18.153 1.00 90.06 86 LEU A CA 1
ATOM 690 C C . LEU A 1 86 ? 11.695 -3.041 -19.554 1.00 90.06 86 LEU A C 1
ATOM 692 O O . LEU A 1 86 ? 12.535 -2.301 -20.057 1.00 90.06 86 LEU A O 1
ATOM 696 N N . CYS A 1 87 ? 10.553 -3.346 -20.174 1.00 89.25 87 CYS A N 1
ATOM 697 C CA . CYS A 1 87 ? 10.187 -2.784 -21.472 1.00 89.25 87 CYS A CA 1
ATOM 698 C C . CYS A 1 87 ? 10.073 -1.257 -21.412 1.00 89.25 87 CYS A C 1
ATOM 700 O O . CYS A 1 87 ? 10.614 -0.584 -22.286 1.00 89.25 87 CYS A O 1
ATOM 702 N N . LEU A 1 88 ? 9.438 -0.709 -20.371 1.00 88.00 88 LEU A N 1
ATOM 703 C CA . LEU A 1 88 ? 9.357 0.738 -20.161 1.00 88.00 88 LEU A CA 1
ATOM 704 C C . LEU A 1 88 ? 10.750 1.360 -20.002 1.00 88.00 88 LEU A C 1
ATOM 706 O O . LEU A 1 88 ? 11.060 2.340 -20.678 1.00 88.00 88 LEU A O 1
ATOM 710 N N . PHE A 1 89 ? 11.621 0.756 -19.193 1.00 89.25 89 PHE A N 1
ATOM 711 C CA . PHE A 1 89 ? 12.994 1.227 -19.000 1.00 89.25 89 PHE A CA 1
ATOM 712 C C . PHE A 1 89 ? 13.803 1.226 -20.307 1.00 89.25 89 PHE A C 1
ATOM 714 O O . PHE A 1 89 ? 14.381 2.244 -20.685 1.00 89.25 89 PHE A O 1
ATOM 721 N N . LEU A 1 90 ? 13.774 0.116 -21.052 1.00 85.25 90 LEU A N 1
ATOM 722 C CA . LEU A 1 90 ? 14.447 -0.005 -22.348 1.00 85.25 90 LEU A CA 1
ATOM 723 C C . LEU A 1 90 ? 13.895 0.982 -23.380 1.00 85.25 90 LEU A C 1
ATOM 725 O O . LEU A 1 90 ? 14.662 1.548 -24.155 1.00 85.25 90 LEU A O 1
ATOM 729 N N . SER A 1 91 ? 12.581 1.214 -23.389 1.00 78.75 91 SER A N 1
ATOM 730 C CA . SER A 1 91 ? 11.963 2.192 -24.287 1.00 78.75 91 SER A CA 1
ATOM 731 C C . SER A 1 91 ? 12.379 3.632 -23.963 1.00 78.75 91 SER A C 1
ATOM 733 O O . SER A 1 91 ? 12.628 4.408 -24.886 1.00 78.75 91 SER A O 1
ATOM 735 N N . GLY A 1 92 ? 12.552 3.969 -22.680 1.00 78.44 92 GLY A N 1
ATOM 736 C CA . GLY A 1 92 ? 13.084 5.263 -22.244 1.00 78.44 92 GLY A CA 1
ATOM 737 C C . GLY A 1 92 ? 14.538 5.476 -22.673 1.00 78.44 92 GLY A C 1
ATOM 738 O O . GLY A 1 92 ? 14.865 6.499 -23.274 1.00 78.44 92 GLY A O 1
ATOM 739 N N . GLU A 1 93 ? 15.398 4.479 -22.456 1.00 74.88 93 GLU A N 1
ATOM 740 C CA . GLU A 1 93 ? 16.802 4.511 -22.890 1.00 74.88 93 GLU A CA 1
ATOM 741 C C . GLU A 1 93 ? 16.940 4.570 -24.421 1.00 74.88 93 GLU A C 1
ATOM 743 O O . GLU A 1 93 ? 17.748 5.335 -24.949 1.00 74.88 93 GLU A O 1
ATOM 748 N N . ALA A 1 94 ? 16.129 3.816 -25.169 1.00 69.19 94 ALA A N 1
ATOM 749 C CA . ALA A 1 94 ? 16.148 3.830 -26.633 1.00 69.19 94 ALA A CA 1
ATOM 750 C C . ALA A 1 94 ? 15.712 5.186 -27.217 1.00 69.19 94 ALA A C 1
ATOM 752 O O . ALA A 1 94 ? 16.302 5.657 -28.198 1.00 69.19 94 ALA A O 1
ATOM 753 N N . ALA A 1 95 ? 14.719 5.836 -26.602 1.00 65.88 95 ALA A N 1
ATOM 754 C CA . ALA A 1 95 ? 14.291 7.181 -26.972 1.00 65.88 95 ALA A CA 1
ATOM 755 C C . ALA A 1 95 ? 15.387 8.225 -26.684 1.00 65.88 95 ALA A C 1
ATOM 757 O O . ALA A 1 95 ? 15.681 9.063 -27.537 1.00 65.88 95 ALA A O 1
ATOM 758 N N . PHE A 1 96 ? 16.060 8.130 -25.533 1.00 62.09 96 PHE A N 1
ATOM 759 C CA . PHE A 1 96 ? 17.131 9.052 -25.139 1.00 62.09 96 PHE A CA 1
ATOM 760 C C . PHE A 1 96 ? 18.429 8.856 -25.945 1.00 62.09 96 PHE A C 1
ATOM 762 O O . PHE A 1 96 ? 19.099 9.816 -26.333 1.00 62.09 96 PHE A O 1
ATOM 769 N N . SER A 1 97 ? 18.783 7.606 -26.249 1.00 58.97 97 SER A N 1
ATOM 770 C CA . SER A 1 97 ? 19.962 7.256 -27.047 1.00 58.97 97 SER A CA 1
ATOM 771 C C . SER A 1 97 ? 19.810 7.678 -28.509 1.00 58.97 97 SER A C 1
ATOM 773 O O . SER A 1 97 ? 20.759 8.192 -29.110 1.00 58.97 97 SER A O 1
ATOM 775 N N . SER A 1 98 ? 18.600 7.553 -29.068 1.00 57.97 98 SER A N 1
ATOM 776 C CA . SER A 1 98 ? 18.292 8.045 -30.413 1.00 57.97 98 SER A CA 1
ATOM 777 C C . SER A 1 98 ? 18.613 9.533 -30.551 1.00 57.97 98 SER A C 1
ATOM 779 O O . SER A 1 98 ? 19.305 9.910 -31.495 1.00 57.97 98 SER A O 1
ATOM 781 N N . ASP A 1 99 ? 18.230 10.368 -29.581 1.00 58.12 99 ASP A N 1
ATOM 782 C CA . ASP A 1 99 ? 18.492 11.814 -29.610 1.00 58.12 99 ASP A CA 1
ATOM 783 C C . ASP A 1 99 ? 20.003 12.136 -29.637 1.00 58.12 99 ASP A C 1
ATOM 785 O O . ASP A 1 99 ? 20.482 12.948 -30.436 1.00 58.12 99 ASP A O 1
ATOM 789 N N . LYS A 1 100 ? 20.815 11.385 -28.876 1.00 57.31 100 LYS A N 1
ATOM 790 C CA . LYS A 1 100 ? 22.284 11.507 -28.923 1.00 57.31 100 LYS A CA 1
ATOM 791 C C . LYS A 1 100 ? 22.882 11.035 -30.250 1.00 57.31 100 LYS A C 1
ATOM 793 O O . LYS A 1 100 ? 23.808 11.668 -30.762 1.00 57.31 100 LYS A O 1
ATOM 798 N N . VAL A 1 101 ? 22.365 9.959 -30.845 1.00 58.12 101 VAL A N 1
ATOM 799 C CA . VAL A 1 101 ? 22.823 9.461 -32.154 1.00 58.12 101 VAL A CA 1
ATOM 800 C C . VAL A 1 101 ? 22.449 10.435 -33.278 1.00 58.12 101 VAL A C 1
ATOM 802 O O . VAL A 1 101 ? 23.275 10.691 -34.162 1.00 58.12 101 VAL A O 1
ATOM 805 N N . TYR A 1 102 ? 21.255 11.033 -33.238 1.00 56.53 102 TYR A N 1
ATOM 806 C CA . TYR A 1 102 ? 20.842 12.074 -34.182 1.00 56.53 102 TYR A CA 1
ATOM 807 C C . TYR A 1 102 ? 21.688 13.349 -34.026 1.00 56.53 102 TYR A C 1
ATOM 809 O O . TYR A 1 102 ? 22.168 13.883 -35.033 1.00 56.53 102 TYR A O 1
ATOM 817 N N . ALA A 1 103 ? 21.978 13.785 -32.795 1.00 58.91 103 ALA A N 1
ATOM 818 C CA . ALA A 1 103 ? 22.845 14.934 -32.522 1.00 58.91 103 ALA A CA 1
ATOM 819 C C . ALA A 1 103 ? 24.284 14.726 -33.034 1.00 58.91 103 ALA A C 1
ATOM 821 O O . ALA A 1 103 ? 24.832 15.583 -33.734 1.00 58.91 103 ALA A O 1
ATOM 822 N N . VAL A 1 104 ? 24.889 13.558 -32.779 1.00 58.47 104 VAL A N 1
ATOM 823 C CA . VAL A 1 104 ? 26.252 13.229 -33.243 1.00 58.47 104 VAL A CA 1
ATOM 824 C C . VAL A 1 104 ? 26.331 13.175 -34.773 1.00 58.47 104 VAL A C 1
ATOM 826 O O . VAL A 1 104 ? 27.310 13.648 -35.359 1.00 58.47 104 VAL A O 1
ATOM 829 N N . ARG A 1 105 ? 25.302 12.646 -35.450 1.00 55.78 105 ARG A N 1
ATOM 830 C CA . ARG A 1 105 ? 25.239 12.627 -36.923 1.00 55.78 105 ARG A CA 1
ATOM 831 C C . ARG A 1 105 ? 25.124 14.039 -37.514 1.00 55.78 105 ARG A C 1
ATOM 833 O O . ARG A 1 105 ? 25.786 14.309 -38.518 1.00 55.78 105 ARG A O 1
ATOM 840 N N . ARG A 1 106 ? 24.373 14.951 -36.879 1.00 54.84 106 ARG A N 1
ATOM 841 C CA . ARG A 1 106 ? 24.286 16.374 -37.274 1.00 54.84 106 ARG A CA 1
ATOM 842 C C . ARG A 1 106 ? 25.638 17.085 -37.182 1.00 54.84 106 ARG A C 1
ATOM 844 O O . ARG A 1 106 ? 26.054 17.721 -38.145 1.00 54.84 106 ARG A O 1
ATOM 851 N N . VAL A 1 107 ? 26.350 16.923 -36.063 1.00 57.47 107 VAL A N 1
ATOM 852 C CA . VAL A 1 107 ? 27.666 17.557 -35.842 1.00 57.47 107 VAL A CA 1
ATOM 853 C C . VAL A 1 107 ? 28.699 17.064 -36.856 1.00 57.47 107 VAL A C 1
ATOM 855 O O . VAL A 1 107 ? 29.484 17.854 -37.383 1.00 57.47 107 VAL A O 1
ATOM 858 N N . ARG A 1 108 ? 28.689 15.764 -37.180 1.00 55.78 108 ARG A N 1
ATOM 859 C CA . ARG A 1 108 ? 29.597 15.202 -38.190 1.00 55.78 108 ARG A CA 1
ATOM 860 C C . ARG A 1 108 ? 29.310 15.743 -39.593 1.00 55.78 108 ARG A C 1
ATOM 862 O O . ARG A 1 108 ? 30.268 16.089 -40.273 1.00 55.78 108 ARG A O 1
ATOM 869 N N . ARG A 1 109 ? 28.041 15.881 -40.003 1.00 57.19 109 ARG A N 1
ATOM 870 C CA . ARG A 1 109 ? 27.683 16.483 -41.306 1.00 57.19 109 ARG A CA 1
ATOM 871 C C . ARG A 1 109 ? 28.132 17.942 -41.417 1.00 57.19 109 ARG A C 1
ATOM 873 O O . ARG A 1 109 ? 28.847 18.265 -42.359 1.00 57.19 109 ARG A O 1
ATOM 880 N N . ALA A 1 110 ? 27.847 18.768 -40.407 1.00 59.41 110 ALA A N 1
ATOM 881 C CA . ALA A 1 110 ? 28.282 20.169 -40.385 1.00 59.41 110 ALA A CA 1
ATOM 882 C C . ALA A 1 110 ? 29.816 20.314 -40.468 1.00 59.41 110 ALA A C 1
ATOM 884 O O . ALA A 1 110 ? 30.340 21.206 -41.136 1.00 59.41 110 ALA A O 1
ATOM 885 N N . ARG A 1 111 ? 30.563 19.402 -39.825 1.00 57.03 111 ARG A N 1
ATOM 886 C CA . ARG A 1 111 ? 32.034 19.403 -39.856 1.00 57.03 111 ARG A CA 1
ATOM 887 C C . ARG A 1 111 ? 32.602 18.989 -41.214 1.00 57.03 111 ARG A C 1
ATOM 889 O O . ARG A 1 111 ? 33.642 19.517 -41.606 1.00 57.03 111 ARG A O 1
ATOM 896 N N . THR A 1 112 ? 31.956 18.060 -41.915 1.00 60.00 112 THR A N 1
ATOM 897 C CA . THR A 1 112 ? 32.352 17.674 -43.277 1.00 60.00 112 THR A CA 1
ATOM 898 C C . THR A 1 112 ? 32.065 18.811 -44.253 1.00 60.00 112 THR A C 1
ATOM 900 O O . THR A 1 112 ? 32.968 19.211 -44.974 1.00 60.00 112 THR A O 1
ATOM 903 N N . GLU A 1 113 ? 30.877 19.417 -44.190 1.00 60.50 113 GLU A N 1
ATOM 904 C CA . GLU A 1 113 ? 30.476 20.542 -45.050 1.00 60.50 113 GLU A CA 1
ATOM 905 C C . GLU A 1 113 ? 31.395 21.768 -44.896 1.00 60.50 113 GLU A C 1
ATOM 907 O O . GLU A 1 113 ? 31.783 22.383 -45.890 1.00 60.50 113 GLU A O 1
ATOM 912 N N . TYR A 1 114 ? 31.821 22.093 -43.669 1.00 59.06 114 TYR A N 1
ATOM 913 C CA . TYR A 1 114 ? 32.787 23.172 -43.428 1.00 59.06 114 TYR A CA 1
ATOM 914 C C . TYR A 1 114 ? 34.172 22.878 -44.031 1.00 59.06 114 TYR A C 1
ATOM 916 O O . TYR A 1 114 ? 34.835 23.777 -44.551 1.00 59.06 114 TYR A O 1
ATOM 924 N N . ARG A 1 115 ? 34.628 21.618 -43.980 1.00 58.69 115 ARG A N 1
ATOM 925 C CA . ARG A 1 115 ? 35.923 21.211 -44.552 1.00 58.69 115 ARG A CA 1
ATOM 926 C C . ARG A 1 115 ? 35.918 21.282 -46.077 1.00 58.69 115 ARG A C 1
ATOM 928 O O . ARG A 1 115 ? 36.890 21.783 -46.636 1.00 58.69 115 ARG A O 1
ATOM 935 N N . THR A 1 116 ? 34.832 20.861 -46.722 1.00 59.81 116 THR A N 1
ATOM 936 C CA . THR A 1 116 ? 34.690 20.942 -48.181 1.00 59.81 116 THR A CA 1
ATOM 937 C C . THR A 1 116 ? 34.668 22.398 -48.652 1.00 59.81 116 THR A C 1
ATOM 939 O O . THR A 1 116 ? 35.461 22.769 -49.513 1.00 59.81 116 THR A O 1
ATOM 942 N N . ARG A 1 117 ? 33.885 23.270 -47.992 1.00 57.97 117 ARG A N 1
ATOM 943 C CA . ARG A 1 117 ? 33.844 24.712 -48.313 1.00 57.97 117 ARG A CA 1
ATOM 944 C C . ARG A 1 117 ? 35.194 25.413 -48.146 1.00 57.97 117 ARG A C 1
ATOM 946 O O . ARG A 1 117 ? 35.526 26.293 -48.935 1.00 57.97 117 ARG A O 1
ATOM 953 N N . ARG A 1 118 ? 35.986 25.041 -47.131 1.00 56.28 118 ARG A N 1
ATOM 954 C CA . ARG A 1 118 ? 37.327 25.612 -46.905 1.00 56.28 118 ARG A CA 1
ATOM 955 C C . ARG A 1 118 ? 38.343 25.158 -47.958 1.00 56.28 118 ARG A C 1
ATOM 957 O O . ARG A 1 118 ? 39.235 25.929 -48.302 1.00 56.28 118 ARG A O 1
ATOM 964 N N . GLN A 1 119 ? 38.233 23.928 -48.461 1.00 57.78 119 GLN A N 1
ATOM 965 C CA . GLN A 1 119 ? 39.065 23.475 -49.579 1.00 57.78 119 GLN A CA 1
ATOM 966 C C . GLN A 1 119 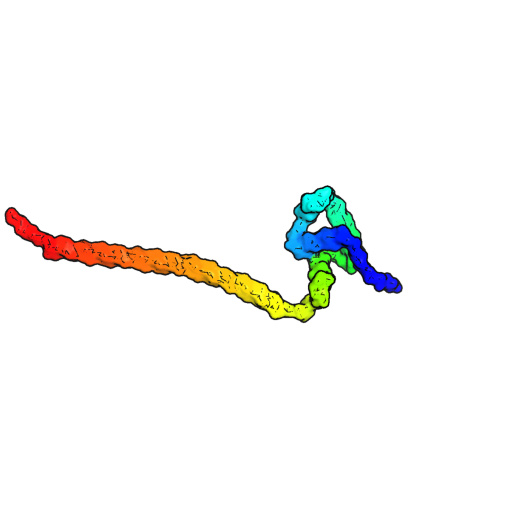? 38.732 24.245 -50.859 1.00 57.78 119 GLN A C 1
ATOM 968 O O . GLN A 1 119 ? 39.650 24.761 -51.487 1.00 57.78 119 GLN A O 1
ATOM 973 N N . GLU A 1 120 ? 37.450 24.440 -51.174 1.00 57.53 120 GLU A N 1
ATOM 974 C CA . GLU A 1 120 ? 37.013 25.215 -52.348 1.00 57.53 120 GLU A CA 1
ATOM 975 C C . GLU A 1 120 ? 37.534 26.664 -52.337 1.00 57.53 120 GLU A C 1
ATOM 977 O O . GLU A 1 120 ? 37.967 27.176 -53.368 1.00 57.53 120 GLU A O 1
ATOM 982 N N . THR A 1 121 ? 37.584 27.316 -51.167 1.00 56.91 121 THR A N 1
ATOM 983 C CA . THR A 1 121 ? 38.150 28.676 -51.039 1.00 56.91 121 THR A CA 1
ATOM 984 C C . THR A 1 121 ? 39.678 28.716 -51.118 1.00 56.91 121 THR A C 1
ATOM 986 O O . THR A 1 121 ? 40.245 29.761 -51.430 1.00 56.91 121 THR A O 1
ATOM 989 N N . SER A 1 122 ? 40.371 27.607 -50.846 1.00 56.94 122 SER A N 1
ATOM 990 C CA . SER A 1 122 ? 41.834 27.538 -50.955 1.00 56.94 122 SER A CA 1
ATOM 991 C C . SER A 1 122 ? 42.307 27.260 -52.381 1.00 56.94 122 SER A C 1
ATOM 993 O O . SER A 1 122 ? 43.411 27.673 -52.730 1.00 56.94 122 SER A O 1
ATOM 995 N N . THR A 1 123 ? 41.510 26.557 -53.187 1.00 59.22 123 THR A N 1
ATOM 996 C CA . THR A 1 123 ? 41.832 26.255 -54.591 1.00 59.22 123 THR A CA 1
ATOM 997 C C . THR A 1 123 ? 41.527 27.436 -55.515 1.00 59.22 123 THR A C 1
ATOM 999 O O . THR A 1 123 ? 42.137 27.556 -56.570 1.00 59.22 123 THR A O 1
ATOM 1002 N N . ASN A 1 124 ? 40.631 28.338 -55.105 1.00 57.03 124 ASN A N 1
ATOM 1003 C CA . ASN A 1 124 ? 40.180 29.478 -55.902 1.00 57.03 124 ASN A CA 1
ATOM 1004 C C . ASN A 1 124 ? 40.731 30.817 -55.367 1.00 57.03 124 ASN A C 1
ATOM 1006 O O . ASN A 1 124 ? 39.978 31.745 -55.075 1.00 57.03 124 ASN A O 1
ATOM 1010 N N . LYS A 1 125 ? 42.054 30.908 -55.172 1.00 57.75 125 LYS A N 1
ATOM 1011 C CA . LYS A 1 125 ? 42.728 32.191 -54.913 1.00 57.75 125 LYS A CA 1
ATOM 1012 C C . LYS A 1 125 ? 43.091 32.843 -56.254 1.00 57.75 125 LYS A C 1
ATOM 1014 O O . LYS A 1 125 ? 43.954 32.297 -56.940 1.00 57.75 125 LYS A O 1
ATOM 1019 N N . PRO A 1 126 ? 42.496 33.987 -56.640 1.00 57.31 126 PRO A N 1
ATOM 1020 C CA . PRO A 1 126 ? 42.983 34.736 -57.789 1.00 57.31 126 PRO A CA 1
ATOM 1021 C C . PRO A 1 126 ? 44.365 35.310 -57.458 1.00 57.31 126 PRO A C 1
ATOM 1023 O O . PRO A 1 126 ? 44.554 35.938 -56.414 1.00 57.31 126 PRO A O 1
ATOM 1026 N N . TYR A 1 127 ? 45.340 35.062 -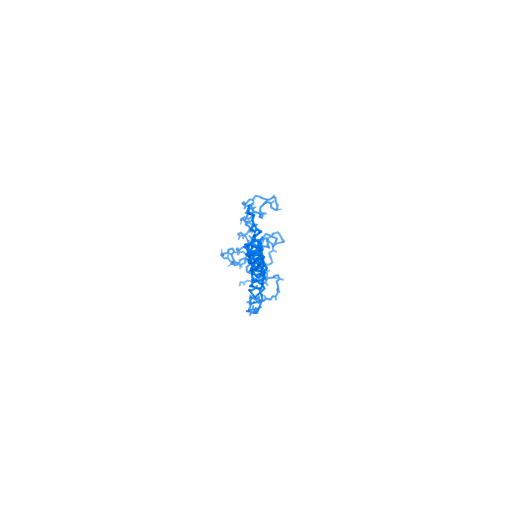58.332 1.00 58.78 127 TYR A N 1
ATOM 1027 C CA . TYR A 1 127 ? 46.646 35.711 -58.283 1.00 58.78 127 TYR A CA 1
ATOM 1028 C C . TYR A 1 127 ? 46.444 37.198 -58.591 1.00 58.78 127 TYR A C 1
ATOM 1030 O O . TYR A 1 127 ? 46.201 37.567 -59.738 1.00 58.78 127 TYR A O 1
ATOM 1038 N N . ILE A 1 128 ? 46.478 38.037 -57.558 1.00 55.44 128 ILE A N 1
ATOM 1039 C CA . ILE A 1 128 ? 46.482 39.494 -57.706 1.00 55.44 128 ILE A CA 1
ATOM 1040 C C . ILE A 1 128 ? 47.955 39.910 -57.814 1.00 55.44 128 ILE A C 1
ATOM 1042 O O . ILE A 1 128 ? 48.712 39.695 -56.865 1.00 55.44 128 ILE A O 1
ATOM 1046 N N . PHE A 1 129 ? 48.340 40.402 -58.997 1.00 48.38 129 PHE A N 1
ATOM 1047 C CA . PHE A 1 129 ? 49.588 41.130 -59.259 1.00 48.38 129 PHE A CA 1
ATOM 1048 C C . PHE A 1 129 ? 49.509 42.549 -58.692 1.00 48.38 129 PHE A C 1
ATOM 1050 O O . PHE A 1 129 ? 48.395 43.123 -58.724 1.00 48.38 129 PHE A O 1
#

Organism: NCBI:txid1321819

Radius of gyration: 32.01 Å; Cα contacts (8 Å, |Δi|>4): 53; chains: 1; bounding box: 66×64×79 Å

InterPro domains:
  IPR000792 Transcription regulator LuxR, C-terminal [PF00196] (7-58)
  IPR000792 Transcription regulator LuxR, C-terminal [PR00038] (8-22)
  IPR000792 Transcription regulator LuxR, C-terminal [PR00038] (22-38)
  IPR000792 Transcription regulator LuxR, C-terminal [PR00038] (38-50)
  IPR000792 Transcription regulator LuxR, C-terminal [SM00421] (5-62)
  IPR016032 Signal transduction response regulator, C-terminal effector [SSF46894] (6-63)
  IPR036388 Winged helix-like DNA-binding domain superfamily [G3DSA:1.10.10.10] (2-65)

Secondary structure (DSSP, 8-state):
---------HHHHHHHHHHHTT--HHHHHHHTT--HHHHHHHHHHHHHHHT---HHHHHHHHHHHHH-S-TTS-HHHHHHHHHHHHHHHHHHHHHHHHHHHHHHHHHHHHHHHHHHHHHHHHH------

pLDDT: mean 73.93, std 16.65, range [32.41, 94.62]